Protein AF-A0A9D6QSE5-F1 (afdb_monomer)

Structure (mmCIF, N/CA/C/O backbone):
data_AF-A0A9D6QSE5-F1
#
_entry.id   AF-A0A9D6QSE5-F1
#
loop_
_atom_site.group_PDB
_atom_site.id
_atom_site.type_symbol
_atom_site.label_atom_id
_atom_site.label_alt_id
_atom_site.label_comp_id
_atom_site.label_asym_id
_atom_site.label_entity_id
_atom_site.label_seq_id
_atom_site.pdbx_PDB_ins_code
_atom_site.Cartn_x
_atom_site.Cartn_y
_atom_site.Cartn_z
_atom_site.occupancy
_atom_site.B_iso_or_equiv
_atom_site.auth_seq_id
_atom_site.auth_comp_id
_atom_site.auth_asym_id
_atom_site.auth_atom_id
_atom_site.pdbx_PDB_model_num
ATOM 1 N N . MET A 1 1 ? 68.202 -92.227 -19.653 1.00 37.41 1 MET A N 1
ATOM 2 C CA . MET A 1 1 ? 68.644 -92.563 -18.282 1.00 37.41 1 MET A CA 1
ATOM 3 C C . MET A 1 1 ? 68.899 -91.267 -17.537 1.00 37.41 1 MET A C 1
ATOM 5 O O . MET A 1 1 ? 69.539 -90.414 -18.120 1.00 37.41 1 MET A O 1
ATOM 9 N N . HIS A 1 2 ? 68.390 -91.171 -16.303 1.00 33.78 2 HIS A N 1
ATOM 10 C CA . HIS A 1 2 ? 68.788 -90.248 -15.226 1.00 33.78 2 HIS A CA 1
ATOM 11 C C . HIS A 1 2 ? 68.811 -88.731 -15.536 1.00 33.78 2 HIS A C 1
ATOM 13 O O . HIS A 1 2 ? 69.567 -88.253 -16.360 1.00 33.78 2 HIS A O 1
ATOM 19 N N . SER A 1 3 ? 67.918 -87.932 -14.950 1.00 40.12 3 SER A N 1
ATOM 20 C CA . SER A 1 3 ? 67.921 -87.493 -13.540 1.00 40.12 3 SER A CA 1
ATOM 21 C C . SER A 1 3 ? 68.593 -86.127 -13.391 1.00 40.12 3 SER A C 1
ATOM 23 O O . SER A 1 3 ? 69.787 -85.991 -13.620 1.00 40.12 3 SER A O 1
ATOM 25 N N . GLN A 1 4 ? 67.806 -85.128 -12.999 1.00 45.97 4 GLN A N 1
ATOM 26 C CA . GLN A 1 4 ? 67.933 -84.394 -11.733 1.00 45.97 4 GLN A CA 1
ATOM 27 C C . GLN A 1 4 ? 67.338 -82.994 -11.902 1.00 45.97 4 GLN A C 1
ATOM 29 O O . GLN A 1 4 ? 67.779 -82.178 -12.708 1.00 45.97 4 GLN A O 1
ATOM 34 N N . LYS A 1 5 ? 66.334 -82.717 -11.070 1.00 48.84 5 LYS A N 1
ATOM 35 C CA . LYS A 1 5 ? 65.956 -81.361 -10.683 1.00 48.84 5 LYS A CA 1
ATOM 36 C C . LYS A 1 5 ? 67.114 -80.762 -9.891 1.00 48.84 5 LYS A C 1
ATOM 38 O O . LYS A 1 5 ? 67.525 -81.377 -8.914 1.00 48.84 5 LYS A O 1
ATOM 43 N N . THR A 1 6 ? 67.470 -79.510 -10.146 1.00 43.84 6 THR A N 1
ATOM 44 C CA . THR A 1 6 ? 68.004 -78.653 -9.082 1.00 43.84 6 THR A CA 1
ATOM 45 C C . THR A 1 6 ? 67.404 -77.258 -9.150 1.00 43.84 6 THR A C 1
ATOM 47 O O . THR A 1 6 ? 67.609 -76.449 -10.045 1.00 43.84 6 THR A O 1
ATOM 50 N N . LYS A 1 7 ? 66.583 -77.055 -8.129 1.00 50.62 7 LYS A N 1
ATOM 51 C CA . LYS A 1 7 ? 65.964 -75.843 -7.629 1.00 50.62 7 LYS A CA 1
ATOM 52 C C . LYS A 1 7 ? 67.064 -74.858 -7.221 1.00 50.62 7 LYS A C 1
ATOM 54 O O . LYS A 1 7 ? 67.872 -75.204 -6.366 1.00 50.62 7 LYS A O 1
ATOM 59 N N . VAL A 1 8 ? 67.039 -73.631 -7.731 1.00 41.84 8 VAL A N 1
ATOM 60 C CA . VAL A 1 8 ? 67.700 -72.505 -7.061 1.00 41.84 8 VAL A CA 1
ATOM 61 C C . VAL A 1 8 ? 66.704 -71.362 -6.972 1.00 41.84 8 VAL A C 1
ATOM 63 O O . VAL A 1 8 ? 66.325 -70.732 -7.953 1.00 41.84 8 VAL A O 1
ATOM 66 N N . VAL A 1 9 ? 66.223 -71.177 -5.748 1.00 50.78 9 VAL A N 1
ATOM 67 C CA . VAL A 1 9 ? 65.484 -70.007 -5.292 1.00 50.78 9 VAL A CA 1
ATOM 68 C C . VAL A 1 9 ? 66.455 -68.832 -5.312 1.00 50.78 9 VAL A C 1
ATOM 70 O O . VAL A 1 9 ? 67.496 -68.906 -4.665 1.00 50.78 9 VAL A O 1
ATOM 73 N N . PHE A 1 10 ? 66.105 -67.745 -5.998 1.00 43.34 10 PHE A N 1
ATOM 74 C CA . PHE A 1 10 ? 66.737 -66.455 -5.750 1.00 43.34 10 PHE A CA 1
ATOM 75 C C . PHE A 1 10 ? 65.692 -65.359 -5.586 1.00 43.34 10 PHE A C 1
ATOM 77 O O . PHE A 1 10 ? 64.654 -65.329 -6.246 1.00 43.34 10 PHE A O 1
ATOM 84 N N . SER A 1 11 ? 65.968 -64.538 -4.583 1.00 43.81 11 SER A N 1
ATOM 85 C CA . SER A 1 11 ? 65.055 -63.632 -3.913 1.00 43.81 11 SER A CA 1
ATOM 86 C C . SER A 1 11 ? 64.857 -62.324 -4.677 1.00 43.81 11 SER A C 1
ATOM 88 O O . SER A 1 11 ? 65.624 -61.950 -5.558 1.00 43.81 11 SER A O 1
ATOM 90 N N . ARG A 1 12 ? 63.791 -61.639 -4.272 1.00 53.28 12 ARG A N 1
ATOM 91 C CA . ARG A 1 12 ? 63.262 -60.361 -4.749 1.00 53.28 12 ARG A CA 1
ATOM 92 C C . ARG A 1 12 ? 64.331 -59.301 -5.040 1.00 53.28 12 ARG A C 1
ATOM 94 O O . ARG A 1 12 ? 65.138 -59.021 -4.165 1.00 53.28 12 ARG A O 1
ATOM 101 N N . HIS A 1 13 ? 64.157 -58.547 -6.130 1.00 38.62 13 HIS A N 1
ATOM 102 C CA . HIS A 1 13 ? 64.067 -57.083 -6.047 1.00 38.62 13 HIS A CA 1
ATOM 103 C C . HIS A 1 13 ? 63.668 -56.397 -7.367 1.00 38.62 13 HIS A C 1
ATOM 105 O O . HIS A 1 13 ? 64.200 -56.701 -8.421 1.00 38.62 13 HIS A O 1
ATOM 111 N N . LYS A 1 14 ? 62.783 -55.401 -7.204 1.00 41.28 14 LYS A N 1
ATOM 112 C CA . LYS A 1 14 ? 62.676 -54.110 -7.915 1.00 41.28 14 LYS A CA 1
ATOM 113 C C . LYS A 1 14 ? 62.441 -54.115 -9.437 1.00 41.28 14 LYS A C 1
ATOM 115 O O . LYS A 1 14 ? 63.345 -54.302 -10.233 1.00 41.28 14 LYS A O 1
ATOM 120 N N . VAL A 1 15 ? 61.179 -53.803 -9.759 1.00 54.44 15 VAL A N 1
ATOM 121 C CA . VAL A 1 15 ? 60.666 -52.811 -10.731 1.00 54.44 15 VAL A CA 1
ATOM 122 C C . VAL A 1 15 ? 61.708 -52.223 -11.689 1.00 54.44 15 VAL A C 1
ATOM 124 O O . VAL A 1 15 ? 62.684 -51.662 -11.212 1.00 54.44 15 VAL A O 1
ATOM 127 N N . PHE A 1 16 ? 61.449 -52.267 -13.001 1.00 41.19 16 PHE A N 1
ATOM 128 C CA . PHE A 1 16 ? 61.287 -51.110 -13.907 1.00 41.19 16 PHE A CA 1
ATOM 129 C C . PHE A 1 16 ? 61.056 -51.592 -15.362 1.00 41.19 16 PHE A C 1
ATOM 131 O O . PHE A 1 16 ? 61.218 -52.780 -15.622 1.00 41.19 16 PHE A O 1
ATOM 138 N N . PRO A 1 17 ? 60.505 -50.721 -16.233 1.00 51.91 17 PRO A N 1
ATOM 139 C CA . PRO A 1 17 ? 59.424 -51.012 -17.178 1.00 51.91 17 PRO A CA 1
ATOM 140 C C . PRO A 1 17 ? 59.974 -51.450 -18.549 1.00 51.91 17 PRO A C 1
ATOM 142 O O . PRO A 1 17 ? 60.901 -52.233 -18.591 1.00 51.91 17 PRO A O 1
ATOM 145 N N . PHE A 1 18 ? 59.422 -50.949 -19.656 1.00 39.16 18 PHE A N 1
ATOM 146 C CA . PHE A 1 18 ? 59.801 -51.213 -21.056 1.00 39.16 18 PHE A CA 1
ATOM 147 C C . PHE A 1 18 ? 59.047 -52.382 -21.715 1.00 39.16 18 PHE A C 1
ATOM 149 O O . PHE A 1 18 ? 59.461 -53.534 -21.724 1.00 39.16 18 PHE A O 1
ATOM 156 N N . VAL A 1 19 ? 57.881 -52.022 -22.267 1.00 44.81 19 VAL A N 1
ATOM 157 C CA . VAL A 1 19 ? 57.444 -52.321 -23.644 1.00 44.81 19 VAL A CA 1
ATOM 158 C C . VAL A 1 19 ? 58.203 -53.473 -24.322 1.00 44.81 19 VAL A C 1
ATOM 160 O O . VAL A 1 19 ? 59.333 -53.300 -24.769 1.00 44.81 19 VAL A O 1
ATOM 163 N N . CYS A 1 20 ? 57.545 -54.622 -24.483 1.00 45.50 20 CYS A N 1
ATOM 164 C CA . CYS A 1 20 ? 57.998 -55.660 -25.404 1.00 45.50 20 CYS A CA 1
ATOM 165 C C . CYS A 1 20 ? 57.383 -55.401 -26.788 1.00 45.50 20 CYS A C 1
ATOM 167 O O . CYS A 1 20 ? 56.170 -55.495 -26.978 1.00 45.50 20 CYS A O 1
ATOM 169 N N . LEU A 1 21 ? 58.238 -55.032 -27.738 1.00 52.22 21 LEU A N 1
ATOM 170 C CA . LEU A 1 21 ? 57.932 -54.812 -29.146 1.00 52.22 21 LEU A CA 1
ATOM 171 C C . LEU A 1 21 ? 58.262 -56.101 -29.920 1.00 52.22 21 LEU A C 1
ATOM 173 O O . LEU A 1 21 ? 59.390 -56.233 -30.375 1.00 52.22 21 LEU A O 1
ATOM 177 N N . SER A 1 22 ? 57.330 -57.066 -29.995 1.00 48.91 22 SER A N 1
ATOM 178 C CA . SER A 1 22 ? 57.224 -58.122 -31.036 1.00 48.91 22 SER A CA 1
ATOM 179 C C . SER A 1 22 ? 56.272 -59.254 -30.579 1.00 48.91 22 SER A C 1
ATOM 181 O O . SER A 1 22 ? 56.725 -60.199 -29.950 1.00 48.91 22 SER A O 1
ATOM 183 N N . LEU A 1 23 ? 54.965 -59.091 -30.863 1.00 46.72 23 LEU A N 1
ATOM 184 C CA . LEU A 1 23 ? 53.847 -60.054 -31.101 1.00 46.72 23 LEU A CA 1
ATOM 185 C C . LEU A 1 23 ? 53.999 -61.566 -30.729 1.00 46.72 23 LEU A C 1
ATOM 187 O O . LEU A 1 23 ? 55.089 -62.109 -30.868 1.00 46.72 23 LEU A O 1
ATOM 191 N N . PRO A 1 24 ? 52.913 -62.366 -30.538 1.00 47.72 24 PRO A N 1
ATOM 192 C CA . PRO A 1 24 ? 51.505 -62.072 -30.214 1.00 47.72 24 PRO A CA 1
ATOM 193 C C . PRO A 1 24 ? 50.828 -63.189 -29.356 1.00 47.72 24 PRO A C 1
ATOM 195 O O . PRO A 1 24 ? 50.333 -64.149 -29.926 1.00 47.72 24 PRO A O 1
ATOM 198 N N . PHE A 1 25 ? 50.701 -63.092 -28.024 1.00 47.06 25 PHE A N 1
ATOM 199 C CA . PHE A 1 25 ? 49.734 -63.932 -27.280 1.00 47.06 25 PHE A CA 1
ATOM 200 C C . PHE A 1 25 ? 49.148 -63.181 -26.076 1.00 47.06 25 PHE A C 1
ATOM 202 O O . PHE A 1 25 ? 49.853 -62.546 -25.299 1.00 47.06 25 PHE A O 1
ATOM 209 N N . VAL A 1 26 ? 47.823 -63.244 -25.988 1.00 49.31 26 VAL A N 1
ATOM 210 C CA . VAL A 1 26 ? 46.905 -62.692 -24.984 1.00 49.31 26 VAL A CA 1
ATOM 211 C C . VAL A 1 26 ? 47.458 -62.739 -23.547 1.00 49.31 26 VAL A C 1
ATOM 213 O O . VAL A 1 26 ? 47.800 -63.807 -23.048 1.00 49.31 26 VAL A O 1
ATOM 216 N N . CYS A 1 27 ? 47.456 -61.609 -22.827 1.00 50.84 27 CYS A N 1
ATOM 217 C CA . CYS A 1 27 ? 47.533 -61.636 -21.363 1.00 50.84 27 CYS A CA 1
ATOM 218 C C . CYS A 1 27 ? 46.213 -62.193 -20.812 1.00 50.84 27 CYS A C 1
ATOM 220 O O . CYS A 1 27 ? 45.153 -61.608 -21.031 1.00 50.84 27 CYS A O 1
ATOM 222 N N . GLN A 1 28 ? 46.270 -63.311 -20.088 1.00 57.94 28 GLN A N 1
ATOM 223 C CA . GLN A 1 28 ? 45.104 -63.941 -19.473 1.00 57.94 28 GLN A CA 1
ATOM 224 C C . GLN A 1 28 ? 44.476 -63.006 -18.427 1.00 57.94 28 GLN A C 1
ATOM 226 O O . GLN A 1 28 ? 45.038 -62.787 -17.352 1.00 57.94 28 GLN A O 1
ATOM 231 N N . SER A 1 29 ? 43.300 -62.448 -18.723 1.00 53.75 29 SER A N 1
ATOM 232 C CA . SER A 1 29 ? 42.489 -61.762 -17.720 1.00 53.75 29 SER A CA 1
ATOM 233 C C . SER A 1 29 ? 42.015 -62.801 -16.706 1.00 53.75 29 SER A C 1
ATOM 235 O O . SER A 1 29 ? 41.186 -63.644 -17.037 1.00 53.75 29 SER A O 1
ATOM 237 N N . ASN A 1 30 ? 42.534 -62.769 -15.481 1.00 62.91 30 ASN A N 1
ATOM 238 C CA . ASN A 1 30 ? 41.955 -63.530 -14.380 1.00 62.91 30 ASN A CA 1
ATOM 239 C C . ASN A 1 30 ? 40.805 -62.694 -13.791 1.00 62.91 30 ASN A C 1
ATOM 241 O O . ASN A 1 30 ? 41.094 -61.714 -13.094 1.00 62.91 30 ASN A O 1
ATOM 245 N N . PRO A 1 31 ? 39.521 -62.995 -14.070 1.00 56.53 31 PRO A N 1
ATOM 246 C CA . PRO A 1 31 ? 38.431 -62.244 -13.471 1.00 56.53 31 PRO A CA 1
ATOM 247 C C . PRO A 1 31 ? 38.438 -62.519 -11.969 1.00 56.53 31 PRO A C 1
ATOM 249 O O . PRO A 1 31 ? 38.234 -63.642 -11.507 1.00 56.53 31 PRO A O 1
ATOM 252 N N . ARG A 1 32 ? 38.724 -61.479 -11.185 1.00 59.06 32 ARG A N 1
ATOM 253 C CA . ARG A 1 32 ? 38.664 -61.547 -9.730 1.00 59.06 32 ARG A CA 1
ATOM 254 C C . ARG A 1 32 ? 37.182 -61.591 -9.346 1.00 59.06 32 ARG A C 1
ATOM 256 O O . ARG A 1 32 ? 36.550 -60.552 -9.196 1.00 59.06 32 ARG A O 1
ATOM 263 N N . ASN A 1 33 ? 36.631 -62.800 -9.245 1.00 57.44 33 ASN A N 1
ATOM 264 C CA . ASN A 1 33 ? 35.245 -63.043 -8.857 1.00 57.44 33 ASN A CA 1
ATOM 265 C C . ASN A 1 33 ? 35.092 -62.778 -7.349 1.00 57.44 33 ASN A C 1
ATOM 267 O O . ASN A 1 33 ? 35.106 -63.695 -6.531 1.00 57.44 33 ASN A O 1
ATOM 271 N N . VAL A 1 34 ? 35.043 -61.500 -6.972 1.00 65.44 34 VAL A N 1
ATOM 272 C CA . VAL A 1 34 ? 34.638 -61.086 -5.628 1.00 65.44 34 VAL A CA 1
ATOM 273 C C . VAL A 1 34 ? 33.110 -61.008 -5.620 1.00 65.44 34 VAL A C 1
ATOM 275 O O . VAL A 1 34 ? 32.546 -60.220 -6.380 1.00 65.44 34 VAL A O 1
ATOM 278 N N . PRO A 1 35 ? 32.408 -61.840 -4.832 1.00 59.03 35 PRO A N 1
ATOM 279 C CA . PRO A 1 35 ? 30.955 -61.781 -4.780 1.00 59.03 35 PRO A CA 1
ATOM 280 C C . PRO A 1 35 ? 30.530 -60.412 -4.241 1.00 59.03 35 PRO A C 1
ATOM 282 O O . PRO A 1 35 ? 31.041 -59.945 -3.223 1.00 59.03 35 PRO A O 1
ATOM 285 N N . LEU A 1 36 ? 29.580 -59.769 -4.922 1.00 58.72 36 LEU A N 1
ATOM 286 C CA . LEU A 1 36 ? 29.088 -58.416 -4.620 1.00 58.72 36 LEU A CA 1
ATOM 287 C C . LEU A 1 36 ? 28.345 -58.296 -3.273 1.00 58.72 36 LEU A C 1
ATOM 289 O O . LEU A 1 36 ? 27.837 -57.230 -2.941 1.00 58.72 36 LEU A O 1
ATOM 293 N N . VAL A 1 37 ? 28.270 -59.369 -2.482 1.00 62.53 37 VAL A N 1
ATOM 294 C CA . VAL A 1 37 ? 27.518 -59.436 -1.225 1.00 62.53 37 VAL A CA 1
ATOM 295 C C . VAL A 1 37 ? 28.377 -60.114 -0.161 1.00 62.53 37 VAL A C 1
ATOM 297 O O . VAL A 1 37 ? 28.296 -61.317 0.039 1.00 62.53 37 VAL A O 1
ATOM 300 N N . SER A 1 38 ? 29.234 -59.344 0.512 1.00 60.00 38 SER A N 1
ATOM 301 C CA . SER A 1 38 ? 29.686 -59.645 1.881 1.00 60.00 38 SER A CA 1
ATOM 302 C C . SER A 1 38 ? 30.494 -58.481 2.461 1.00 60.00 38 SER A C 1
ATOM 304 O O . SER A 1 38 ? 31.719 -58.523 2.600 1.00 60.00 38 SER A O 1
ATOM 306 N N . SER A 1 39 ? 29.791 -57.416 2.832 1.00 60.12 39 SER A N 1
ATOM 307 C CA . SER A 1 39 ? 30.220 -56.546 3.928 1.00 60.12 39 SER A CA 1
ATOM 308 C C . SER A 1 39 ? 29.036 -55.696 4.367 1.00 60.12 39 SER A C 1
ATOM 310 O O . SER A 1 39 ? 28.846 -54.584 3.878 1.00 60.12 39 SER A O 1
ATOM 312 N N . ASN A 1 40 ? 28.237 -56.237 5.288 1.00 59.38 40 ASN A N 1
ATOM 313 C CA . ASN A 1 40 ? 27.230 -55.484 6.030 1.00 59.38 40 ASN A CA 1
ATOM 314 C C . ASN A 1 40 ? 27.942 -54.604 7.071 1.00 59.38 40 ASN A C 1
ATOM 316 O O . ASN A 1 40 ? 27.952 -54.904 8.263 1.00 59.38 40 ASN A O 1
ATOM 320 N N . LYS A 1 41 ? 28.646 -53.572 6.597 1.00 63.69 41 LYS A N 1
ATOM 321 C CA . LYS A 1 41 ? 29.225 -52.544 7.465 1.00 63.69 41 LYS A CA 1
ATOM 322 C C . LYS A 1 41 ? 28.095 -51.550 7.752 1.00 63.69 41 LYS A C 1
ATOM 324 O O . LYS A 1 41 ? 27.578 -50.997 6.780 1.00 63.69 41 LYS A O 1
ATOM 329 N N . PRO A 1 42 ? 27.685 -51.309 9.010 1.00 60.88 42 PRO A N 1
ATOM 330 C CA . PRO A 1 42 ? 26.744 -50.231 9.287 1.00 60.88 42 PRO A CA 1
ATOM 331 C C . PRO A 1 42 ? 27.357 -48.908 8.809 1.00 60.88 42 PRO A C 1
ATOM 333 O O . PRO A 1 42 ? 28.522 -48.617 9.086 1.00 60.88 42 PRO A O 1
ATOM 336 N N . PHE A 1 43 ? 26.586 -48.131 8.048 1.00 59.91 43 PHE A N 1
ATOM 337 C CA . PHE A 1 43 ? 26.995 -46.863 7.435 1.00 59.91 43 PHE A CA 1
ATOM 338 C C . PHE A 1 43 ? 27.113 -45.723 8.462 1.00 59.91 43 PHE A C 1
ATOM 340 O O . PHE A 1 43 ? 26.492 -44.678 8.297 1.00 59.91 43 PHE A O 1
ATOM 347 N N . VAL A 1 44 ? 27.890 -45.901 9.533 1.00 61.75 44 VAL A N 1
ATOM 348 C CA . VAL A 1 44 ? 28.172 -44.819 10.489 1.00 61.75 44 VAL A CA 1
ATOM 349 C C . VAL A 1 44 ? 29.683 -44.689 10.672 1.00 61.75 44 VAL A C 1
ATOM 351 O O . VAL A 1 44 ? 30.280 -45.236 11.595 1.00 61.75 44 VAL A O 1
ATOM 354 N N . GLY A 1 45 ? 30.313 -43.993 9.722 1.00 60.19 45 GLY A N 1
ATOM 355 C CA . GLY A 1 45 ? 31.648 -43.413 9.883 1.00 60.19 45 GLY A CA 1
ATOM 356 C C . GLY A 1 45 ? 31.514 -42.011 10.478 1.00 60.19 45 GLY A C 1
ATOM 357 O O . GLY A 1 45 ? 30.561 -41.306 10.162 1.00 60.19 45 GLY A O 1
ATOM 358 N N . SER A 1 46 ? 32.435 -41.601 11.349 1.00 63.75 46 SER A N 1
ATOM 359 C CA . SER A 1 46 ? 32.218 -40.510 12.312 1.00 63.75 46 SER A CA 1
ATOM 360 C C . SER A 1 46 ? 32.075 -39.077 11.759 1.00 63.75 46 SER A C 1
ATOM 362 O O . SER A 1 46 ? 32.070 -38.159 12.568 1.00 63.75 46 SER A O 1
ATOM 364 N N . TRP A 1 47 ? 31.977 -38.840 10.440 1.00 65.12 47 TRP A N 1
ATOM 365 C CA . TRP A 1 47 ? 31.924 -37.483 9.851 1.00 65.12 47 TRP A CA 1
ATOM 366 C C . TRP A 1 47 ? 31.123 -37.419 8.524 1.00 65.12 47 TRP A C 1
ATOM 368 O O . TRP A 1 47 ? 31.631 -36.924 7.519 1.00 65.12 47 TRP A O 1
ATOM 378 N N . GLY A 1 48 ? 29.884 -37.928 8.468 1.00 71.69 48 GLY A N 1
ATOM 379 C CA . GLY A 1 48 ? 29.030 -37.776 7.275 1.00 71.69 48 GLY A CA 1
ATOM 380 C C . GLY A 1 48 ? 27.528 -37.953 7.533 1.00 71.69 48 GLY A C 1
ATOM 381 O O . GLY A 1 48 ? 27.142 -38.787 8.345 1.00 71.69 48 GLY A O 1
ATOM 382 N N . PHE A 1 49 ? 26.695 -37.174 6.828 1.00 74.19 49 PHE A N 1
ATOM 383 C CA . PHE A 1 49 ? 25.227 -37.237 6.896 1.00 74.19 49 PHE A CA 1
ATOM 384 C C . PHE A 1 49 ? 24.687 -38.484 6.183 1.00 74.19 49 PHE A C 1
ATOM 386 O O . PHE A 1 49 ? 25.117 -38.816 5.074 1.00 74.19 49 PHE A O 1
ATOM 393 N N . THR A 1 50 ? 23.720 -39.167 6.796 1.00 85.38 50 THR A N 1
ATOM 394 C CA . THR A 1 50 ? 23.058 -40.328 6.174 1.00 85.38 50 THR A CA 1
ATOM 395 C C . THR A 1 50 ? 21.991 -39.885 5.161 1.00 85.38 50 THR A C 1
ATOM 397 O O . THR A 1 50 ? 21.420 -38.801 5.271 1.00 85.38 50 THR A O 1
ATOM 400 N N . LEU A 1 51 ? 21.666 -40.730 4.171 1.00 87.50 51 LEU A N 1
ATOM 401 C CA . LEU A 1 51 ? 20.622 -40.415 3.178 1.00 87.50 51 LEU A CA 1
ATOM 402 C C . LEU A 1 51 ? 19.254 -40.186 3.848 1.00 87.50 51 LEU A C 1
ATOM 404 O O . LEU A 1 51 ? 18.513 -39.288 3.458 1.00 87.50 51 LEU A O 1
ATOM 408 N N . ILE A 1 52 ? 18.947 -40.949 4.901 1.00 88.94 52 ILE A N 1
ATOM 409 C CA . ILE A 1 52 ? 17.711 -40.785 5.676 1.00 88.94 52 ILE A CA 1
ATOM 410 C C . ILE A 1 52 ? 17.669 -39.446 6.425 1.00 88.94 52 ILE A C 1
ATOM 412 O O . ILE A 1 52 ? 16.633 -38.788 6.452 1.00 88.94 52 ILE A O 1
ATOM 416 N N . GLU A 1 53 ? 18.794 -39.001 6.975 1.00 89.81 53 GLU A N 1
ATOM 417 C CA . GLU A 1 53 ? 18.905 -37.712 7.660 1.00 89.81 53 GLU A CA 1
ATOM 418 C C . GLU A 1 53 ? 18.725 -36.540 6.691 1.00 89.81 53 GLU A C 1
ATOM 420 O O . GLU A 1 53 ? 18.018 -35.576 6.993 1.00 89.81 53 GLU A O 1
ATOM 425 N N . MET A 1 54 ? 19.264 -36.658 5.476 1.00 90.44 54 MET A N 1
ATOM 426 C CA . MET A 1 54 ? 19.030 -35.669 4.425 1.00 90.44 54 MET A CA 1
ATOM 427 C C . MET A 1 54 ? 17.543 -35.605 4.035 1.00 90.44 54 MET A C 1
ATOM 429 O O . MET A 1 54 ? 16.987 -34.514 3.966 1.00 90.44 54 MET A O 1
ATOM 433 N N . ILE A 1 55 ? 16.852 -36.743 3.899 1.00 95.06 55 ILE A N 1
ATOM 434 C CA . ILE A 1 55 ? 15.403 -36.754 3.621 1.00 95.06 55 ILE A CA 1
ATOM 435 C C . ILE A 1 55 ? 14.609 -36.095 4.758 1.00 95.06 55 ILE A C 1
ATOM 437 O O . ILE A 1 55 ? 13.730 -35.269 4.504 1.00 95.06 55 ILE A O 1
ATOM 441 N N . ILE A 1 56 ? 14.914 -36.417 6.015 1.00 94.19 56 ILE A N 1
ATOM 442 C CA . ILE A 1 56 ? 14.194 -35.850 7.163 1.00 94.19 56 ILE A CA 1
ATOM 443 C C . ILE A 1 56 ? 14.426 -34.333 7.251 1.00 94.19 56 ILE A C 1
ATOM 445 O O . ILE A 1 56 ? 13.471 -33.576 7.432 1.00 94.19 56 ILE A O 1
ATOM 449 N N . THR A 1 57 ? 15.663 -33.868 7.057 1.00 95.56 57 THR A N 1
ATOM 450 C CA . THR A 1 57 ? 16.002 -32.434 7.119 1.00 95.56 57 THR A CA 1
ATOM 451 C C . THR A 1 57 ? 15.305 -31.619 6.028 1.00 95.56 57 THR A C 1
ATOM 453 O O . THR A 1 57 ? 14.702 -30.593 6.350 1.00 95.56 57 THR A O 1
ATOM 456 N N . ILE A 1 58 ? 15.291 -32.078 4.767 1.00 94.69 58 ILE A N 1
ATOM 457 C CA . ILE A 1 58 ? 14.569 -31.374 3.690 1.00 94.69 58 ILE A CA 1
ATOM 458 C C . ILE A 1 58 ? 13.052 -31.402 3.903 1.00 94.69 58 ILE A C 1
ATOM 460 O O . ILE A 1 58 ? 12.370 -30.439 3.554 1.00 94.69 58 ILE A O 1
ATOM 464 N N . THR A 1 59 ? 12.524 -32.464 4.522 1.00 97.31 59 THR A N 1
ATOM 465 C CA . THR A 1 59 ? 11.093 -32.575 4.838 1.00 97.31 59 THR A CA 1
ATOM 466 C C . THR A 1 59 ? 10.693 -31.526 5.873 1.00 97.31 59 THR A C 1
ATOM 468 O O . THR A 1 59 ? 9.741 -30.776 5.660 1.00 97.31 59 THR A O 1
ATOM 471 N N . ILE A 1 60 ? 11.454 -31.408 6.965 1.00 96.81 60 ILE A N 1
ATOM 472 C CA . ILE A 1 60 ? 11.196 -30.408 8.011 1.00 96.81 60 ILE A CA 1
ATOM 473 C C . ILE A 1 60 ? 11.397 -28.989 7.461 1.00 96.81 60 ILE A C 1
ATOM 475 O O . ILE A 1 60 ? 10.558 -28.119 7.695 1.00 96.81 60 ILE A O 1
ATOM 479 N N . ALA A 1 61 ? 12.455 -28.755 6.679 1.00 96.25 61 ALA A N 1
ATOM 480 C CA . ALA A 1 61 ? 12.696 -27.462 6.043 1.00 96.25 61 ALA A CA 1
ATOM 481 C C . ALA A 1 61 ? 11.545 -27.054 5.105 1.00 96.25 61 ALA A C 1
ATOM 483 O O . ALA A 1 61 ? 11.105 -25.905 5.146 1.00 96.25 61 ALA A O 1
ATOM 484 N N . GLY A 1 62 ? 11.008 -27.992 4.317 1.00 96.38 62 GLY A N 1
ATOM 485 C CA . GLY A 1 62 ? 9.861 -27.752 3.439 1.00 96.38 62 GLY A CA 1
ATOM 486 C C . GLY A 1 62 ? 8.590 -27.371 4.203 1.00 96.38 62 GLY A C 1
ATOM 487 O O . GLY A 1 62 ? 7.917 -26.411 3.828 1.00 96.38 62 GLY A O 1
ATOM 488 N N . ILE A 1 63 ? 8.296 -28.057 5.314 1.00 96.38 63 ILE A N 1
ATOM 489 C CA . ILE A 1 63 ? 7.151 -27.729 6.182 1.00 96.38 63 ILE A CA 1
ATOM 490 C C . ILE A 1 63 ? 7.299 -26.315 6.760 1.00 96.38 63 ILE A C 1
ATOM 492 O O . ILE A 1 63 ? 6.353 -25.525 6.728 1.00 96.38 63 ILE A O 1
ATOM 496 N N . LEU A 1 64 ? 8.493 -25.967 7.248 1.00 96.00 64 LEU A N 1
ATOM 497 C CA . LEU A 1 64 ? 8.761 -24.63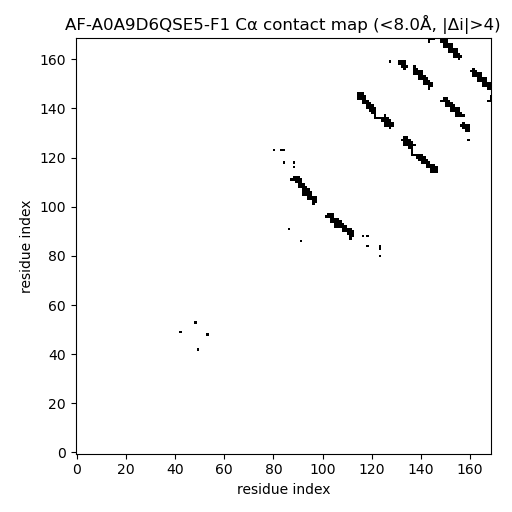9 7.802 1.00 96.00 64 LEU A CA 1
ATOM 498 C C . LEU A 1 64 ? 8.635 -23.540 6.741 1.00 96.00 64 LEU A C 1
ATOM 500 O O . LEU A 1 64 ? 8.018 -22.510 7.010 1.00 96.00 64 LEU A O 1
ATOM 504 N N . MET A 1 65 ? 9.152 -23.757 5.527 1.00 94.44 65 MET A N 1
ATOM 505 C CA . MET A 1 65 ? 9.005 -22.802 4.422 1.00 94.44 65 MET A CA 1
ATOM 506 C C . MET A 1 65 ? 7.543 -22.618 4.008 1.00 94.44 65 MET A C 1
ATOM 508 O O . MET A 1 65 ? 7.131 -21.486 3.754 1.00 94.44 65 MET A O 1
ATOM 512 N N . ALA A 1 66 ? 6.749 -23.694 3.987 1.00 94.25 66 ALA A N 1
ATOM 513 C CA . ALA A 1 66 ? 5.334 -23.629 3.626 1.00 94.25 66 ALA A CA 1
ATOM 514 C C . ALA A 1 66 ? 4.527 -22.722 4.572 1.00 94.25 66 ALA A C 1
ATOM 516 O O . ALA A 1 66 ? 3.627 -22.014 4.123 1.00 94.25 66 ALA A O 1
ATOM 517 N N . VAL A 1 67 ? 4.874 -22.693 5.862 1.00 93.62 67 VAL A N 1
ATOM 518 C CA . VAL A 1 67 ? 4.237 -21.798 6.843 1.00 93.62 67 VAL A CA 1
ATOM 519 C C . VAL A 1 67 ? 4.893 -20.413 6.855 1.00 93.62 67 VAL A C 1
ATOM 521 O O . VAL A 1 67 ? 4.203 -19.404 6.982 1.00 93.62 67 VAL A O 1
ATOM 524 N N . ALA A 1 68 ? 6.215 -20.319 6.706 1.00 92.50 68 ALA A N 1
ATOM 525 C CA . ALA A 1 68 ? 6.937 -19.050 6.804 1.00 92.50 68 ALA A CA 1
ATOM 526 C C . ALA A 1 68 ? 6.721 -18.128 5.587 1.00 92.50 68 ALA A C 1
ATOM 528 O O . ALA A 1 68 ? 6.524 -16.924 5.760 1.00 92.50 68 ALA A O 1
ATOM 529 N N . ALA A 1 69 ? 6.720 -18.675 4.367 1.00 91.62 69 ALA A N 1
ATOM 530 C CA . ALA A 1 69 ? 6.622 -17.900 3.129 1.00 91.62 69 ALA A CA 1
ATOM 531 C C . ALA A 1 69 ? 5.369 -16.998 3.035 1.00 91.62 69 ALA A C 1
ATOM 533 O O . ALA A 1 69 ? 5.540 -15.799 2.803 1.0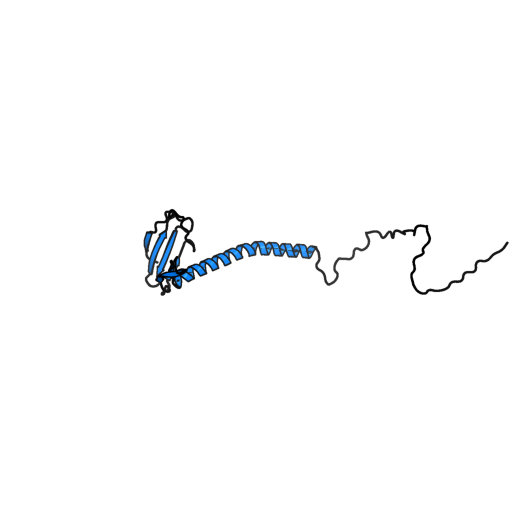0 91.62 69 ALA A O 1
ATOM 534 N N . PRO A 1 70 ? 4.126 -17.483 3.257 1.00 87.69 70 PRO A N 1
ATOM 535 C CA . PRO A 1 70 ? 2.937 -16.627 3.175 1.00 87.69 70 PRO A CA 1
ATOM 536 C C . PRO A 1 70 ? 2.953 -15.479 4.196 1.00 87.69 70 PRO A C 1
ATOM 538 O O . PRO A 1 70 ? 2.555 -14.359 3.875 1.00 87.69 70 PRO A O 1
ATOM 541 N N . ASN A 1 71 ? 3.472 -15.728 5.401 1.00 88.81 71 ASN A N 1
ATOM 542 C CA . ASN A 1 71 ? 3.524 -14.742 6.483 1.00 88.81 71 ASN A CA 1
ATOM 543 C C . ASN A 1 71 ? 4.542 -13.618 6.224 1.00 88.81 71 ASN A C 1
ATOM 545 O O . ASN A 1 71 ? 4.354 -12.482 6.662 1.00 88.81 71 ASN A O 1
ATOM 549 N N . MET A 1 72 ? 5.605 -13.895 5.466 1.00 88.44 72 MET A N 1
ATOM 550 C CA . MET A 1 72 ? 6.560 -12.862 5.063 1.00 88.44 72 MET A CA 1
ATOM 551 C C . MET A 1 72 ? 5.947 -11.894 4.038 1.00 88.44 72 MET A C 1
ATOM 553 O O . MET A 1 72 ? 6.181 -10.686 4.118 1.00 88.44 72 MET A O 1
ATOM 557 N N . PHE A 1 73 ? 5.100 -12.382 3.122 1.00 86.25 73 PHE A N 1
ATOM 558 C CA . PHE A 1 73 ? 4.410 -11.522 2.154 1.00 86.25 73 PHE A CA 1
ATOM 559 C C . PHE A 1 73 ? 3.401 -10.576 2.821 1.00 86.25 73 PHE A C 1
ATOM 561 O O . PHE A 1 73 ? 3.327 -9.407 2.439 1.00 86.25 73 PHE A O 1
ATOM 568 N N . THR A 1 74 ? 2.667 -11.030 3.844 1.00 85.50 74 THR A N 1
ATOM 569 C CA . THR A 1 74 ? 1.708 -10.182 4.580 1.00 85.50 74 THR A CA 1
ATOM 570 C C . THR A 1 74 ? 2.408 -9.128 5.439 1.00 85.50 74 THR A C 1
ATOM 572 O O . THR A 1 74 ? 1.950 -7.983 5.499 1.00 85.50 74 THR A O 1
ATOM 575 N N . PHE A 1 75 ? 3.555 -9.461 6.036 1.00 88.75 75 PHE A N 1
ATOM 576 C CA . PHE A 1 75 ? 4.378 -8.504 6.776 1.00 88.75 75 PHE A CA 1
ATOM 577 C C . PHE A 1 75 ? 4.956 -7.418 5.860 1.00 88.75 75 PHE A C 1
ATOM 579 O O . PHE A 1 75 ? 4.825 -6.226 6.148 1.00 88.75 75 PHE A O 1
ATOM 586 N N . VAL A 1 76 ? 5.557 -7.795 4.727 1.00 89.81 76 VAL A N 1
ATOM 587 C CA . VAL A 1 76 ? 6.096 -6.821 3.762 1.00 89.81 76 VAL A CA 1
ATOM 588 C C . VAL A 1 76 ? 4.975 -5.954 3.183 1.00 89.81 76 VAL A C 1
ATOM 590 O O . VAL A 1 76 ? 5.141 -4.738 3.084 1.00 89.81 76 VAL A O 1
ATOM 593 N N . ALA A 1 77 ? 3.812 -6.533 2.864 1.00 86.31 77 ALA A N 1
ATOM 594 C CA . ALA A 1 77 ? 2.647 -5.769 2.418 1.00 86.31 77 ALA A CA 1
ATOM 595 C C . ALA A 1 77 ? 2.201 -4.741 3.472 1.00 86.31 77 ALA A C 1
ATOM 597 O O . ALA A 1 77 ? 2.038 -3.567 3.145 1.00 86.31 77 ALA A O 1
ATOM 598 N N . SER A 1 78 ? 2.092 -5.146 4.740 1.00 83.38 78 SER A N 1
ATOM 599 C CA . SER A 1 78 ? 1.694 -4.262 5.847 1.00 83.38 78 SER A CA 1
ATOM 600 C C . SER A 1 78 ? 2.681 -3.113 6.070 1.00 83.38 78 SER A C 1
ATOM 602 O O . SER A 1 78 ? 2.261 -1.972 6.242 1.00 83.38 78 SER A O 1
ATOM 604 N N . ASN A 1 79 ? 3.990 -3.370 5.984 1.00 85.12 79 ASN A N 1
ATOM 605 C CA . ASN A 1 79 ? 5.002 -2.313 6.096 1.00 85.12 79 ASN A CA 1
ATOM 606 C C . ASN A 1 79 ? 4.925 -1.304 4.943 1.00 85.12 79 ASN A C 1
ATOM 608 O O . ASN A 1 79 ? 5.056 -0.099 5.161 1.00 85.12 79 ASN A O 1
ATOM 612 N N . ARG A 1 80 ? 4.658 -1.770 3.715 1.00 82.94 80 ARG A N 1
ATOM 613 C CA . ARG A 1 80 ? 4.463 -0.879 2.558 1.00 82.94 80 ARG A CA 1
ATOM 614 C C . ARG A 1 80 ? 3.208 -0.019 2.707 1.00 82.94 80 ARG A C 1
ATOM 616 O O . ARG A 1 80 ? 3.215 1.127 2.266 1.00 82.94 80 ARG A O 1
ATOM 623 N N . LEU A 1 81 ? 2.146 -0.546 3.318 1.00 76.00 81 LEU A N 1
ATOM 624 C CA . LEU A 1 81 ? 0.935 0.217 3.637 1.00 76.00 81 LEU A CA 1
ATOM 625 C C . LEU A 1 81 ? 1.201 1.268 4.717 1.00 76.00 81 LEU A C 1
ATOM 627 O O . LEU A 1 81 ? 0.853 2.431 4.531 1.00 76.00 81 LEU A O 1
ATOM 631 N N . ALA A 1 82 ? 1.872 0.877 5.802 1.00 76.19 82 ALA A N 1
ATOM 632 C CA . ALA A 1 82 ? 2.215 1.778 6.896 1.00 76.19 82 ALA A CA 1
ATOM 633 C C . ALA A 1 82 ? 3.100 2.946 6.425 1.00 76.19 82 ALA A C 1
ATOM 635 O O . ALA A 1 82 ? 2.828 4.088 6.779 1.00 76.19 82 ALA A O 1
ATOM 636 N N . SER A 1 83 ? 4.101 2.689 5.573 1.00 77.75 83 SER A N 1
ATOM 637 C CA . SER A 1 83 ? 4.955 3.748 5.011 1.00 77.75 83 SER A CA 1
ATOM 638 C C . SER A 1 83 ? 4.162 4.764 4.183 1.00 77.75 83 SER A C 1
ATOM 640 O O . SER A 1 83 ? 4.310 5.960 4.395 1.00 77.75 83 SER A O 1
ATOM 642 N N . GLN A 1 84 ? 3.278 4.304 3.291 1.00 69.94 84 GLN A N 1
ATOM 643 C CA . GLN A 1 84 ? 2.483 5.195 2.431 1.00 69.94 84 GLN A CA 1
ATOM 644 C C . GLN A 1 84 ? 1.483 6.044 3.229 1.00 69.94 84 GLN A C 1
ATOM 646 O O . GLN A 1 84 ? 1.252 7.207 2.904 1.00 69.94 84 GLN A O 1
ATOM 651 N N . VAL A 1 85 ? 0.892 5.482 4.288 1.00 68.50 85 VAL A N 1
ATOM 652 C CA . VAL A 1 85 ? 0.003 6.238 5.184 1.00 68.50 85 VAL A CA 1
ATOM 653 C C . VAL A 1 85 ? 0.797 7.254 6.009 1.00 68.50 85 VAL A C 1
ATOM 655 O O . VAL A 1 85 ? 0.343 8.387 6.176 1.00 68.50 85 VAL A O 1
ATOM 658 N N . ASN A 1 86 ? 1.993 6.886 6.476 1.00 68.81 86 ASN A N 1
ATOM 659 C CA . ASN A 1 86 ? 2.872 7.798 7.206 1.00 68.81 86 ASN A CA 1
ATOM 660 C C . ASN A 1 86 ? 3.299 8.996 6.351 1.00 68.81 86 ASN A C 1
ATOM 662 O O . ASN A 1 86 ? 3.358 10.106 6.874 1.00 68.81 86 ASN A O 1
ATOM 666 N N . ASP A 1 87 ? 3.534 8.810 5.051 1.00 72.62 87 ASP A N 1
ATOM 667 C CA . ASP A 1 87 ? 3.887 9.914 4.150 1.00 72.62 87 ASP A CA 1
ATOM 668 C C . ASP A 1 87 ? 2.782 10.978 4.108 1.00 72.62 87 ASP A C 1
ATOM 670 O O . ASP A 1 87 ? 3.056 12.165 4.256 1.00 72.62 87 ASP A O 1
ATOM 674 N N . LEU A 1 88 ? 1.513 10.570 4.021 1.00 74.50 88 LEU A N 1
ATOM 675 C CA . LEU A 1 88 ? 0.394 11.515 4.009 1.00 74.50 88 LEU A CA 1
ATOM 676 C C . LEU A 1 88 ? 0.184 12.214 5.365 1.00 74.50 88 LEU A C 1
ATOM 678 O O . LEU A 1 88 ? -0.252 13.365 5.401 1.00 74.50 88 LEU A O 1
ATOM 682 N N . ILE A 1 89 ? 0.526 11.555 6.477 1.00 77.19 89 ILE A N 1
ATOM 683 C CA . ILE A 1 89 ? 0.519 12.175 7.812 1.00 77.19 89 ILE A CA 1
ATOM 684 C C . ILE A 1 89 ? 1.642 13.208 7.941 1.00 77.19 89 ILE A C 1
ATOM 686 O O . ILE A 1 89 ? 1.415 14.282 8.497 1.00 77.19 89 ILE A O 1
ATOM 690 N N . ASN A 1 90 ? 2.828 12.921 7.404 1.00 79.75 90 ASN A N 1
ATOM 691 C CA . ASN A 1 90 ? 4.011 13.783 7.485 1.00 79.75 90 ASN A CA 1
ATOM 692 C C . ASN A 1 90 ? 3.966 15.011 6.561 1.00 79.75 90 ASN A C 1
ATOM 694 O O . ASN A 1 90 ? 4.830 15.882 6.655 1.00 79.75 90 ASN A O 1
ATOM 698 N N . GLY A 1 91 ? 2.921 15.127 5.746 1.00 84.19 91 GLY A N 1
ATOM 699 C CA . GLY A 1 91 ? 2.699 16.238 4.833 1.00 84.19 91 GLY A CA 1
ATOM 700 C C . GLY A 1 91 ? 2.802 15.787 3.385 1.00 84.19 91 GLY A C 1
ATOM 701 O O . GLY A 1 91 ? 3.486 14.828 3.042 1.00 84.19 91 GLY A O 1
ATOM 702 N N . TRP A 1 92 ? 2.096 16.486 2.508 1.00 85.44 92 TRP A N 1
ATOM 703 C CA . TRP A 1 92 ? 2.030 16.125 1.100 1.00 85.44 92 TRP A CA 1
ATOM 704 C C . TRP A 1 92 ? 1.998 17.366 0.225 1.00 85.44 92 TRP A C 1
ATOM 706 O O . TRP A 1 92 ? 1.513 18.429 0.623 1.00 85.44 92 TRP A O 1
ATOM 716 N N . LEU A 1 93 ? 2.504 17.216 -0.995 1.00 90.19 93 LEU A N 1
ATOM 717 C CA . LEU A 1 93 ? 2.499 18.264 -1.993 1.00 90.19 93 LEU A CA 1
ATOM 718 C C . LEU A 1 93 ? 1.955 17.755 -3.329 1.00 90.19 93 LEU A C 1
ATOM 720 O O . LEU A 1 93 ? 2.289 16.664 -3.788 1.00 90.19 93 LEU A O 1
ATOM 724 N N . VAL A 1 94 ? 1.122 18.576 -3.962 1.00 90.56 94 VAL A N 1
ATOM 725 C CA . VAL A 1 94 ? 0.727 18.401 -5.361 1.00 90.56 94 VAL A CA 1
ATOM 726 C C . VAL A 1 94 ? 1.736 19.160 -6.193 1.00 90.56 94 VAL A C 1
ATOM 728 O O . VAL A 1 94 ? 1.914 20.355 -5.965 1.00 90.56 94 VAL A O 1
ATOM 731 N N . TYR A 1 95 ? 2.336 18.513 -7.183 1.00 93.75 95 TYR A N 1
ATOM 732 C CA . TYR A 1 95 ? 3.146 19.188 -8.187 1.00 93.75 95 TYR A CA 1
ATOM 733 C C . TYR A 1 95 ? 2.816 18.663 -9.580 1.00 93.75 95 TYR A C 1
ATOM 735 O O . TYR A 1 95 ? 2.292 17.558 -9.729 1.00 93.75 95 TYR A O 1
ATOM 743 N N . TYR A 1 96 ? 3.118 19.466 -10.592 1.00 92.12 96 TYR A N 1
ATOM 744 C CA . TYR A 1 96 ? 3.207 19.001 -11.970 1.00 92.12 96 TYR A CA 1
ATOM 745 C C . TYR A 1 96 ? 4.645 19.152 -12.457 1.00 92.12 96 TYR A C 1
ATOM 747 O O . TYR A 1 96 ? 5.423 19.923 -11.892 1.00 92.12 96 TYR A O 1
ATOM 755 N N . VAL A 1 97 ? 5.001 18.380 -13.479 1.00 95.12 97 VAL A N 1
ATOM 756 C CA . VAL A 1 97 ? 6.298 18.497 -14.144 1.00 95.12 97 VAL A CA 1
ATOM 757 C C . VAL A 1 97 ? 6.117 19.424 -15.333 1.00 95.12 97 VAL A C 1
ATOM 759 O O . VAL A 1 97 ? 5.299 19.150 -16.214 1.00 95.12 97 VAL A O 1
ATOM 762 N N . ASP A 1 98 ? 6.864 20.520 -15.349 1.00 95.06 98 ASP A N 1
ATOM 763 C CA . ASP A 1 98 ? 6.875 21.440 -16.477 1.00 95.06 98 ASP A CA 1
ATOM 764 C C . ASP A 1 98 ? 7.428 20.734 -17.725 1.00 95.06 98 ASP A C 1
ATOM 766 O O . ASP A 1 98 ? 8.550 20.222 -17.695 1.00 95.06 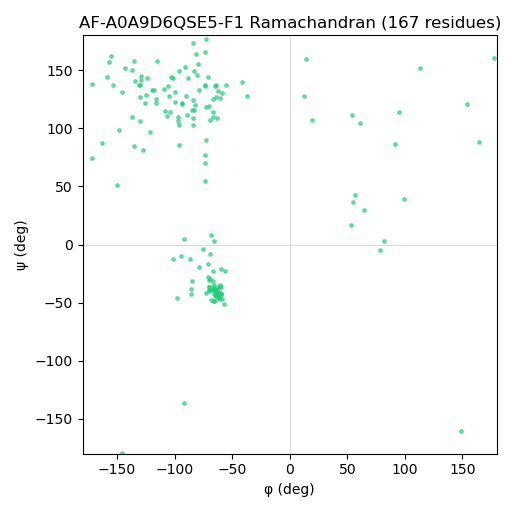98 ASP A O 1
ATOM 770 N N . PRO A 1 99 ? 6.715 20.745 -18.864 1.00 92.31 99 PRO A N 1
ATOM 771 C CA . PRO A 1 99 ? 7.162 20.043 -20.068 1.00 92.31 99 PRO A CA 1
ATOM 772 C C . PRO A 1 99 ? 8.367 20.706 -20.752 1.00 92.31 99 PRO A C 1
ATOM 774 O O . PRO A 1 99 ? 9.009 20.076 -21.587 1.00 92.31 99 PRO A O 1
ATOM 777 N N . ILE A 1 100 ? 8.668 21.971 -20.429 1.00 95.69 100 ILE A N 1
ATOM 778 C CA . ILE A 1 100 ? 9.763 22.736 -21.048 1.00 95.69 100 ILE A CA 1
ATOM 779 C C . ILE A 1 100 ? 11.019 22.717 -20.179 1.00 95.69 100 ILE A C 1
ATOM 781 O O . ILE A 1 100 ? 12.117 22.494 -20.678 1.00 95.69 100 ILE A O 1
ATOM 785 N N . THR A 1 101 ? 10.868 22.955 -18.878 1.00 95.19 101 THR A N 1
ATOM 786 C CA . THR A 1 101 ? 11.997 23.060 -17.942 1.00 95.19 101 THR A CA 1
ATOM 787 C C . THR A 1 101 ? 12.304 21.738 -17.239 1.00 95.19 101 THR A C 1
ATOM 789 O O . THR A 1 101 ? 13.325 21.649 -16.562 1.00 95.19 101 THR A O 1
ATOM 792 N N . ALA A 1 102 ? 11.431 20.727 -17.371 1.00 92.88 102 ALA A N 1
ATOM 793 C CA . ALA A 1 102 ? 11.463 19.471 -16.615 1.00 92.88 102 ALA A CA 1
ATOM 794 C C . ALA A 1 102 ? 11.499 19.666 -15.084 1.00 92.88 102 ALA A C 1
ATOM 796 O O . ALA A 1 102 ? 11.840 18.744 -14.342 1.00 92.88 102 ALA A O 1
ATOM 797 N N . ALA A 1 103 ? 11.155 20.865 -14.604 1.00 93.31 103 ALA A N 1
ATOM 798 C CA . ALA A 1 103 ? 11.136 21.197 -13.191 1.00 93.31 103 ALA A CA 1
ATOM 799 C C . ALA A 1 103 ? 9.819 20.749 -12.544 1.00 93.31 103 ALA A C 1
ATOM 801 O O . ALA A 1 103 ? 8.760 20.753 -13.171 1.00 93.31 103 ALA A O 1
ATOM 802 N N . ASN A 1 104 ? 9.881 20.407 -11.258 1.00 92.62 104 ASN A N 1
ATOM 803 C CA . ASN A 1 104 ? 8.692 20.138 -10.458 1.00 92.62 104 ASN A CA 1
ATOM 804 C C . ASN A 1 104 ? 8.119 21.464 -9.948 1.00 92.62 104 ASN A C 1
ATOM 806 O O . ASN A 1 104 ? 8.755 22.144 -9.141 1.00 92.62 104 ASN A O 1
ATOM 810 N N . VAL A 1 105 ? 6.908 21.809 -10.377 1.00 93.94 105 VAL A N 1
ATOM 811 C CA . VAL A 1 105 ? 6.195 23.004 -9.918 1.00 93.94 105 VAL A CA 1
ATOM 812 C C . VAL A 1 105 ? 5.108 22.607 -8.934 1.00 93.94 105 VAL A C 1
ATOM 814 O O . VAL A 1 105 ? 4.126 21.951 -9.287 1.00 93.94 105 VAL A O 1
ATOM 817 N N . THR A 1 106 ? 5.274 23.023 -7.681 1.00 91.00 106 THR A N 1
ATOM 818 C CA . THR A 1 106 ? 4.328 22.738 -6.600 1.00 91.00 106 THR A CA 1
ATOM 819 C C . THR A 1 106 ? 3.056 23.569 -6.754 1.00 91.00 106 THR A C 1
ATOM 821 O O . THR A 1 106 ? 3.079 24.792 -6.671 1.00 91.00 106 THR A O 1
ATOM 824 N N . LEU A 1 107 ? 1.923 22.894 -6.923 1.00 91.31 107 LEU A N 1
ATOM 825 C CA . LEU A 1 107 ? 0.582 23.480 -6.963 1.00 91.31 107 LEU A CA 1
ATOM 826 C C . LEU A 1 107 ? -0.012 23.655 -5.566 1.00 91.31 107 LEU A C 1
ATOM 828 O O . LEU A 1 107 ? -0.814 24.559 -5.333 1.00 91.31 107 LEU A O 1
ATOM 832 N N . LYS A 1 108 ? 0.338 22.766 -4.633 1.00 90.19 108 LYS A N 1
ATOM 833 C CA . LYS A 1 108 ? -0.166 22.817 -3.261 1.00 90.19 108 LYS A CA 1
ATOM 834 C C . LYS A 1 108 ? 0.815 22.161 -2.311 1.00 90.19 108 LYS A C 1
ATOM 836 O O . LYS A 1 108 ? 1.313 21.086 -2.615 1.00 90.19 108 LYS A O 1
ATOM 841 N N . LEU A 1 109 ? 1.030 22.781 -1.158 1.00 89.94 109 LEU A N 1
ATOM 842 C CA . LEU A 1 109 ? 1.800 22.2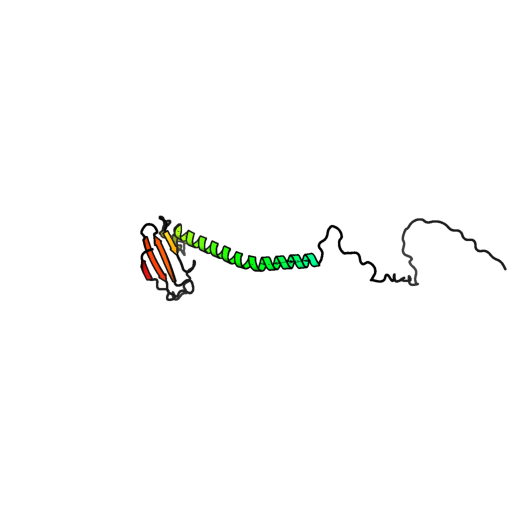26 -0.052 1.00 89.94 109 LEU A CA 1
ATOM 843 C C . LEU A 1 109 ? 0.879 22.090 1.158 1.00 89.94 109 LEU A C 1
ATOM 845 O O . LEU A 1 109 ? 0.165 23.032 1.503 1.00 89.94 109 LEU A O 1
ATOM 849 N N . HIS A 1 110 ? 0.927 20.937 1.810 1.00 85.69 110 HIS A N 1
ATOM 850 C CA . HIS A 1 110 ? 0.360 20.727 3.134 1.00 85.69 110 HIS A CA 1
ATOM 851 C C . HIS A 1 110 ? 1.441 20.185 4.058 1.00 85.69 110 HIS A C 1
ATOM 853 O O . HIS A 1 110 ? 2.121 19.217 3.722 1.00 85.69 110 HIS A O 1
ATOM 859 N N . GLY A 1 111 ? 1.598 20.830 5.214 1.00 83.19 111 GLY A N 1
ATOM 860 C CA . GLY A 1 111 ? 2.502 20.367 6.263 1.00 83.19 111 GLY A CA 1
ATOM 861 C C . GLY A 1 111 ? 1.971 19.128 6.984 1.00 83.19 111 GLY A C 1
ATOM 862 O O . GLY A 1 111 ? 0.859 18.666 6.727 1.00 83.19 111 GLY A O 1
ATOM 863 N N . GLN A 1 112 ? 2.776 18.610 7.909 1.00 83.00 112 GLN A N 1
ATOM 864 C CA . GLN A 1 112 ? 2.416 17.467 8.743 1.00 83.00 112 GLN A CA 1
ATOM 865 C C . GLN A 1 112 ? 1.097 17.697 9.497 1.00 83.00 112 GLN A C 1
ATOM 867 O O . GLN A 1 112 ? 0.860 18.756 10.087 1.00 83.00 112 GLN A O 1
ATOM 872 N N . LEU A 1 113 ? 0.255 16.667 9.523 1.00 78.00 113 LEU A N 1
ATOM 873 C CA . LEU A 1 113 ? -0.948 16.602 10.343 1.00 78.00 113 LEU A CA 1
ATOM 874 C C . LEU A 1 113 ? -0.540 16.496 11.822 1.00 78.00 113 LEU A C 1
ATOM 876 O O . LEU A 1 113 ? -0.085 15.452 12.281 1.00 78.00 113 LEU A O 1
ATOM 880 N N . THR A 1 114 ? -0.721 17.574 12.585 1.00 77.62 114 THR A N 1
ATOM 881 C CA . THR A 1 114 ? -0.447 17.613 14.034 1.00 77.62 114 THR A CA 1
ATOM 882 C C . THR A 1 114 ? -1.722 17.360 14.847 1.00 77.62 114 THR A C 1
ATOM 884 O O . THR A 1 114 ? -2.814 17.713 14.408 1.00 77.62 114 THR A O 1
ATOM 887 N N . GLY A 1 115 ? -1.607 16.754 16.038 1.00 75.75 115 GLY A N 1
ATOM 888 C CA . GLY A 1 115 ? -2.738 16.611 16.974 1.00 75.75 115 GLY A CA 1
ATOM 889 C C . GLY A 1 115 ? -3.469 15.258 16.993 1.00 75.75 115 GLY A C 1
ATOM 890 O O . GLY A 1 115 ? -4.683 15.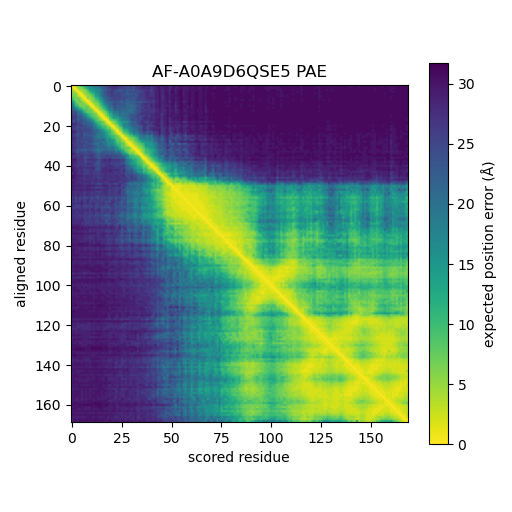239 17.160 1.00 75.75 115 GLY A O 1
ATOM 891 N N . ASN A 1 116 ? -2.753 14.130 16.888 1.00 80.62 116 ASN A N 1
ATOM 892 C CA . ASN A 1 116 ? -3.324 12.767 16.927 1.00 80.62 116 ASN A CA 1
ATOM 893 C C . ASN A 1 116 ? -4.408 12.526 15.860 1.00 80.62 116 ASN A C 1
ATOM 895 O O . ASN A 1 116 ? -5.446 11.915 16.124 1.00 80.62 116 ASN A O 1
ATOM 899 N N . ASN A 1 117 ? -4.165 13.004 14.642 1.00 85.31 117 ASN A N 1
ATOM 900 C CA . ASN A 1 117 ? -5.045 12.715 13.519 1.00 85.31 117 ASN A CA 1
ATOM 901 C C . ASN A 1 117 ? -4.848 11.267 13.059 1.00 85.31 117 ASN A C 1
ATOM 903 O O . ASN A 1 117 ? -3.719 10.791 12.960 1.00 85.31 117 ASN A O 1
ATOM 907 N N . THR A 1 118 ? -5.941 10.570 12.761 1.00 85.50 118 THR A N 1
ATOM 908 C CA . THR A 1 118 ? -5.911 9.208 12.209 1.00 85.50 118 THR A CA 1
ATOM 909 C C . THR A 1 118 ? -6.526 9.228 10.819 1.00 85.50 118 THR A C 1
ATOM 911 O O . THR A 1 118 ? -7.657 9.681 10.659 1.00 85.50 118 THR A O 1
ATOM 914 N N . LEU A 1 119 ? -5.798 8.740 9.815 1.00 86.00 119 LEU A N 1
ATOM 915 C CA . LEU A 1 119 ? -6.315 8.554 8.462 1.00 86.00 119 LEU A CA 1
ATOM 916 C C . LEU A 1 119 ? -6.569 7.067 8.208 1.00 86.00 119 LEU A C 1
ATOM 918 O O . LEU A 1 119 ? -5.680 6.238 8.389 1.00 86.00 119 LEU A O 1
ATOM 922 N N . THR A 1 120 ? -7.770 6.731 7.752 1.00 86.81 120 THR A N 1
ATOM 923 C CA . THR A 1 120 ? -8.142 5.376 7.334 1.00 86.81 120 THR A CA 1
ATOM 924 C C . THR A 1 120 ? -8.560 5.395 5.872 1.00 86.81 120 THR A C 1
ATOM 926 O O . THR A 1 120 ? -9.334 6.254 5.457 1.00 86.81 120 THR A O 1
ATOM 929 N N . ALA A 1 121 ? -8.045 4.449 5.092 1.00 88.00 121 ALA A N 1
ATOM 930 C CA . ALA A 1 121 ? -8.293 4.337 3.662 1.00 88.00 121 ALA A CA 1
ATOM 931 C C . ALA A 1 121 ? -8.549 2.871 3.271 1.00 88.00 121 ALA A C 1
ATOM 933 O O . ALA A 1 121 ? -7.983 1.974 3.899 1.00 88.00 121 ALA A O 1
ATOM 934 N N . PRO A 1 122 ? -9.353 2.611 2.223 1.00 86.88 122 PRO A N 1
ATOM 935 C CA . PRO A 1 122 ? -9.617 1.259 1.733 1.00 86.88 122 PRO A CA 1
ATOM 936 C C . PRO A 1 122 ? -8.389 0.634 1.058 1.00 86.88 122 PRO A C 1
ATOM 938 O O . PRO A 1 122 ? -8.217 -0.581 1.089 1.00 86.88 122 PRO A O 1
ATOM 941 N N . ALA A 1 123 ? -7.529 1.454 0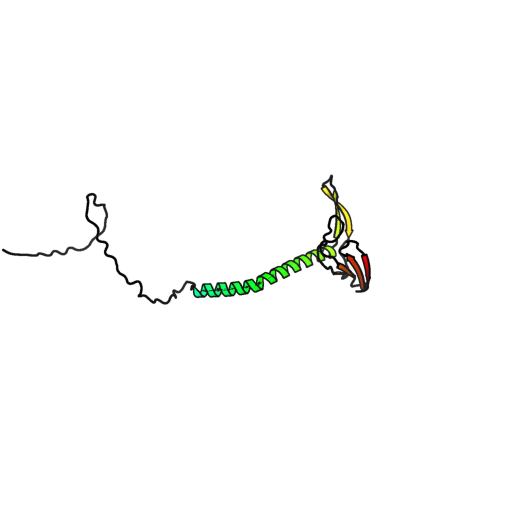.449 1.00 86.38 123 ALA A N 1
ATOM 942 C CA . ALA A 1 123 ? -6.255 1.030 -0.116 1.00 86.38 123 ALA A CA 1
ATOM 943 C C . ALA A 1 123 ? -5.263 2.212 -0.167 1.00 86.38 123 ALA A C 1
ATOM 945 O O . ALA A 1 123 ? -5.685 3.368 -0.096 1.00 86.38 123 ALA A O 1
ATOM 946 N N . PRO A 1 124 ? -3.954 1.941 -0.317 1.00 79.94 124 PRO A N 1
ATOM 947 C CA . PRO A 1 124 ? -2.908 2.968 -0.318 1.00 79.94 124 PRO A CA 1
ATOM 948 C C . PRO A 1 124 ? -2.790 3.724 -1.652 1.00 79.94 124 PRO A C 1
ATOM 950 O O . PRO A 1 124 ? -2.209 4.801 -1.701 1.00 79.94 124 PRO A O 1
ATOM 953 N N . VAL A 1 125 ? -3.311 3.150 -2.742 1.00 83.00 125 VAL A N 1
ATOM 954 C CA . VAL A 1 125 ? -3.176 3.667 -4.107 1.00 83.00 125 VAL A CA 1
ATOM 955 C C . VAL A 1 125 ? -4.551 3.718 -4.751 1.00 83.00 125 VAL A C 1
ATOM 957 O O . VAL A 1 125 ? -5.246 2.707 -4.816 1.00 83.00 125 VAL A O 1
ATOM 960 N N . LEU A 1 126 ? -4.906 4.891 -5.267 1.00 87.06 126 LEU A N 1
ATOM 961 C CA . LEU A 1 126 ? -6.085 5.122 -6.095 1.00 87.06 126 LEU A CA 1
ATOM 962 C C . LEU A 1 126 ? -5.663 5.156 -7.563 1.00 87.06 126 LEU A C 1
ATOM 964 O O . LEU A 1 126 ? -4.718 5.858 -7.922 1.00 87.06 126 LEU A O 1
ATOM 968 N N . THR A 1 127 ? -6.361 4.417 -8.423 1.00 89.81 127 THR A N 1
ATOM 969 C CA . THR A 1 127 ? -6.072 4.397 -9.864 1.00 89.81 127 THR A CA 1
ATOM 970 C C . THR A 1 127 ? -7.329 4.721 -10.648 1.00 89.81 127 THR A C 1
ATOM 972 O O . THR A 1 127 ? -8.336 4.024 -10.534 1.00 89.81 127 THR A O 1
ATOM 975 N N . PHE A 1 128 ? -7.255 5.777 -11.452 1.00 92.94 128 PHE A N 1
ATOM 976 C CA . PHE A 1 128 ? -8.319 6.194 -12.354 1.00 92.94 128 PHE A CA 1
ATOM 977 C C . PHE A 1 128 ? -7.965 5.794 -13.785 1.00 92.94 128 PHE A C 1
ATOM 979 O O . PHE A 1 128 ? -6.802 5.856 -14.189 1.00 92.94 128 PHE A O 1
ATOM 986 N N . ASN A 1 129 ? -8.965 5.405 -14.569 1.00 93.56 129 ASN A N 1
ATOM 987 C CA . ASN A 1 129 ? -8.808 5.246 -16.008 1.00 93.56 129 ASN A CA 1
ATOM 988 C C . ASN A 1 129 ? -8.992 6.592 -16.739 1.00 93.56 129 ASN A C 1
ATOM 990 O O . ASN A 1 129 ? -9.395 7.598 -16.156 1.00 93.56 129 ASN A O 1
ATOM 994 N N . LYS A 1 130 ? -8.737 6.604 -18.053 1.00 91.56 130 LYS A N 1
ATOM 995 C CA . LYS A 1 130 ? -8.875 7.803 -18.902 1.00 91.56 130 LYS A CA 1
ATOM 996 C C . LYS A 1 130 ? -10.287 8.405 -18.945 1.00 91.56 130 LYS A C 1
ATOM 998 O O . LYS A 1 130 ? -10.433 9.559 -19.324 1.00 91.56 130 LYS A O 1
ATOM 1003 N N . SER A 1 131 ? -11.318 7.631 -18.607 1.00 93.25 131 SER A N 1
ATOM 1004 C CA . SER A 1 131 ? -12.706 8.097 -18.530 1.00 93.25 131 SER A CA 1
ATOM 1005 C C . SER A 1 131 ? -13.095 8.579 -17.128 1.00 93.25 131 SER A C 1
ATOM 1007 O O . SER A 1 131 ? -14.249 8.935 -16.912 1.00 93.25 131 SER A O 1
ATOM 1009 N N . GLY A 1 132 ? -12.145 8.619 -16.188 1.00 90.44 132 GLY A N 1
ATOM 1010 C CA . GLY A 1 132 ? -12.349 9.115 -14.831 1.00 90.44 132 GLY A CA 1
ATOM 1011 C C . GLY A 1 132 ? -12.969 8.102 -13.871 1.00 90.44 132 GLY A C 1
ATOM 1012 O O . GLY A 1 132 ? -13.187 8.448 -12.719 1.00 90.44 132 GLY A O 1
ATOM 1013 N N . PHE A 1 133 ? -13.221 6.858 -14.291 1.00 93.81 133 PHE A N 1
ATOM 1014 C CA . PHE A 1 133 ? -13.691 5.795 -13.397 1.00 93.81 133 PHE A CA 1
ATOM 1015 C C . PHE A 1 133 ? -12.521 5.186 -12.621 1.00 93.81 133 PHE A C 1
ATOM 1017 O O . PHE A 1 133 ? -11.412 5.048 -13.144 1.00 93.81 133 PHE A O 1
ATOM 1024 N N . LEU A 1 134 ? -12.776 4.776 -11.382 1.00 92.38 134 LEU A N 1
ATOM 1025 C CA . LEU A 1 134 ? -11.790 4.093 -10.546 1.00 92.38 134 LEU A CA 1
ATOM 1026 C C . LEU A 1 134 ? -11.673 2.621 -10.937 1.00 92.38 134 LEU A C 1
ATOM 1028 O O . LEU A 1 134 ? -12.672 1.912 -11.047 1.00 92.38 134 LEU A O 1
ATOM 1032 N N . THR A 1 135 ? -10.438 2.154 -11.086 1.00 90.56 135 THR A N 1
ATOM 1033 C CA . THR A 1 135 ? -10.112 0.748 -11.366 1.00 90.56 135 THR A CA 1
ATOM 1034 C C . THR A 1 135 ? -9.643 -0.010 -10.125 1.00 90.56 135 THR A C 1
ATOM 1036 O O . THR A 1 135 ? -9.543 -1.231 -10.161 1.00 90.56 135 THR A O 1
ATOM 1039 N N . SER A 1 136 ? -9.340 0.694 -9.031 1.00 87.50 136 SER A N 1
ATOM 1040 C CA . SER A 1 136 ? -8.952 0.121 -7.738 1.00 87.50 136 SER A CA 1
ATOM 1041 C C . SER A 1 136 ? -9.227 1.118 -6.607 1.00 87.50 136 SER A C 1
ATOM 1043 O O . SER A 1 136 ? -9.266 2.323 -6.852 1.00 87.50 136 SER A O 1
ATOM 1045 N N . ALA A 1 137 ? -9.383 0.612 -5.380 1.00 84.75 137 ALA A N 1
ATOM 1046 C CA . ALA A 1 137 ? -9.468 1.395 -4.140 1.00 84.75 137 ALA A CA 1
ATOM 1047 C C . ALA A 1 137 ? -10.681 2.337 -3.989 1.00 84.75 137 ALA A C 1
ATOM 1049 O O . ALA A 1 137 ? -10.601 3.344 -3.287 1.00 84.75 137 ALA A O 1
ATOM 1050 N N . ALA A 1 138 ? -11.824 1.999 -4.595 1.00 90.62 138 ALA A N 1
ATOM 1051 C CA . ALA A 1 138 ? -13.081 2.697 -4.319 1.00 90.62 138 ALA A CA 1
ATOM 1052 C C . ALA A 1 138 ? -13.514 2.496 -2.853 1.00 90.62 138 ALA A C 1
ATOM 1054 O O . ALA A 1 138 ? -13.444 1.384 -2.326 1.00 90.62 138 ALA A O 1
ATOM 1055 N N . GLY A 1 139 ? -13.974 3.564 -2.201 1.00 91.88 139 GLY A N 1
ATOM 1056 C CA . GLY A 1 139 ? -14.410 3.534 -0.805 1.00 91.88 139 GLY A CA 1
ATOM 1057 C C . GLY A 1 139 ? -14.180 4.849 -0.062 1.00 91.88 139 GLY A C 1
ATOM 1058 O O . GLY A 1 139 ? -14.019 5.909 -0.668 1.00 91.88 139 GLY A O 1
ATOM 1059 N N . ASN A 1 140 ? -14.178 4.763 1.269 1.00 92.44 140 ASN A N 1
ATOM 1060 C CA . ASN A 1 140 ? -14.153 5.915 2.168 1.00 92.44 140 ASN A CA 1
ATOM 1061 C C . ASN A 1 140 ? -12.749 6.202 2.699 1.00 92.44 140 ASN A C 1
ATOM 1063 O O . ASN A 1 140 ? -12.156 5.372 3.386 1.00 92.44 140 ASN A O 1
ATOM 1067 N N . PHE A 1 141 ? -12.267 7.414 2.450 1.00 90.56 141 PHE A N 1
ATOM 1068 C CA . PHE A 1 141 ? -11.062 7.966 3.055 1.00 90.56 141 PHE A CA 1
ATOM 1069 C C . PHE A 1 141 ? -11.481 8.827 4.239 1.00 90.56 141 PHE A C 1
ATOM 1071 O O . PHE A 1 141 ? -12.034 9.913 4.068 1.00 90.56 141 PHE A O 1
ATOM 1078 N N . THR A 1 142 ? -11.253 8.323 5.442 1.00 91.00 142 THR A N 1
ATOM 1079 C CA . THR A 1 142 ? -11.713 8.940 6.682 1.00 91.00 142 THR A CA 1
ATOM 1080 C C . THR A 1 142 ? -10.531 9.562 7.397 1.00 91.00 142 THR A C 1
ATOM 1082 O O . THR A 1 142 ? -9.672 8.849 7.911 1.00 91.00 142 THR A O 1
ATOM 1085 N N . LEU A 1 143 ? -10.493 10.889 7.450 1.00 90.81 143 LEU A N 1
ATOM 1086 C CA . LEU A 1 143 ? -9.590 11.626 8.323 1.00 90.81 143 LEU A CA 1
ATOM 1087 C C . LEU A 1 143 ? -10.331 11.929 9.624 1.00 90.81 143 LEU A C 1
ATOM 1089 O O . LEU A 1 143 ? -11.388 12.557 9.606 1.00 90.81 143 LEU A O 1
ATOM 1093 N N . CYS A 1 144 ? -9.793 11.479 10.746 1.00 91.00 144 CYS A N 1
ATOM 1094 C CA . CYS A 1 144 ? -10.282 11.788 12.079 1.00 91.00 144 CYS A CA 1
ATOM 1095 C C . CYS A 1 144 ? -9.306 12.722 12.791 1.00 91.00 144 CYS A C 1
ATOM 1097 O O . CYS A 1 144 ? -8.107 12.450 12.806 1.00 91.00 144 CYS A O 1
ATOM 1099 N N . ASP A 1 145 ? -9.833 13.771 13.418 1.00 90.31 145 ASP A N 1
ATOM 1100 C CA . ASP A 1 145 ? -9.112 14.610 14.368 1.00 90.31 145 ASP A CA 1
ATOM 1101 C C . ASP A 1 145 ? -9.417 14.153 15.799 1.00 90.31 145 ASP A C 1
ATOM 1103 O O . ASP A 1 145 ? -10.528 14.324 16.317 1.00 90.31 145 ASP A O 1
ATOM 1107 N N . GLY A 1 146 ? -8.410 13.558 16.445 1.00 87.06 146 GLY A N 1
ATOM 1108 C CA . GLY A 1 146 ? -8.536 13.005 17.790 1.00 87.06 146 GLY A CA 1
ATOM 1109 C C . GLY A 1 146 ? -8.767 14.059 18.878 1.00 87.06 146 GLY A C 1
ATOM 1110 O O . GLY A 1 146 ? -9.333 13.719 19.926 1.00 87.06 146 GLY A O 1
ATOM 1111 N N . LYS A 1 147 ? -8.371 15.315 18.629 1.00 86.56 147 LYS A N 1
ATOM 1112 C CA . LYS A 1 147 ? -8.511 16.451 19.549 1.00 86.56 147 LYS A CA 1
ATOM 1113 C C . LYS A 1 147 ? -9.882 17.110 19.421 1.00 86.56 147 LYS A C 1
ATOM 1115 O O . LYS A 1 147 ? -10.492 17.430 20.438 1.00 86.56 147 LYS A O 1
ATOM 1120 N N . LEU A 1 148 ? -10.367 17.301 18.195 1.00 88.31 148 LEU A N 1
ATOM 1121 C CA . LEU A 1 148 ? -11.654 17.951 17.925 1.00 88.31 148 LEU A CA 1
ATOM 1122 C C . LEU A 1 148 ? -12.846 16.985 17.945 1.00 88.31 148 LEU A C 1
ATOM 1124 O O . LEU A 1 148 ? -13.985 17.452 17.963 1.00 88.31 148 LEU A O 1
ATOM 1128 N N . LYS A 1 149 ? -12.613 15.662 17.943 1.00 90.06 149 LYS A N 1
ATOM 1129 C CA . LYS A 1 149 ? -13.671 14.633 17.821 1.00 90.06 149 LYS A CA 1
ATOM 1130 C C . LYS A 1 149 ? -14.530 14.839 16.572 1.00 90.06 149 LYS A C 1
ATOM 1132 O O . LYS A 1 149 ? -15.750 14.657 16.564 1.00 90.06 149 LYS A O 1
ATOM 1137 N N . LYS A 1 150 ? -13.877 15.281 15.497 1.00 91.94 150 LYS A N 1
ATOM 1138 C CA . LYS A 1 150 ? -14.485 15.546 14.192 1.00 91.94 150 LYS A CA 1
ATOM 1139 C C . LYS A 1 150 ? -13.766 14.744 13.129 1.00 91.94 150 LYS A C 1
ATOM 1141 O O . LYS A 1 150 ? -12.551 14.583 13.166 1.00 91.94 150 LYS A O 1
ATOM 1146 N N . SER A 1 151 ? -14.533 14.271 12.163 1.00 92.75 151 SER A N 1
ATOM 1147 C CA . SER A 1 151 ? -14.048 13.491 11.045 1.00 92.75 151 SER A CA 1
ATOM 1148 C C . SER A 1 151 ? -14.548 14.058 9.726 1.00 92.75 151 SER A C 1
ATOM 1150 O O . SER A 1 151 ? -15.668 14.559 9.622 1.00 92.75 151 SER A O 1
ATOM 1152 N N . ARG A 1 152 ? -13.701 13.954 8.706 1.00 93.06 152 ARG A N 1
ATOM 1153 C CA . ARG A 1 152 ? -14.040 14.207 7.311 1.00 93.06 152 ARG A CA 1
ATOM 1154 C C . ARG A 1 152 ? -13.878 12.916 6.533 1.00 93.06 152 ARG A C 1
ATOM 1156 O O . ARG A 1 152 ? -12.797 12.332 6.507 1.00 93.06 152 ARG A O 1
ATOM 1163 N N . ILE A 1 153 ? -14.963 12.493 5.905 1.00 93.25 153 ILE A N 1
ATOM 1164 C CA . ILE A 1 153 ? -15.048 11.284 5.103 1.00 93.25 153 ILE A CA 1
ATOM 1165 C C . ILE A 1 153 ? -15.146 11.710 3.646 1.00 93.25 153 ILE A C 1
ATOM 1167 O O . ILE A 1 153 ? -16.117 12.338 3.226 1.00 93.25 153 ILE A O 1
ATOM 1171 N N . LEU A 1 154 ? -14.125 11.366 2.877 1.00 93.56 154 LEU A N 1
ATOM 1172 C CA . LEU A 1 154 ? -14.111 11.501 1.433 1.00 93.56 154 LEU A CA 1
ATOM 1173 C C . LEU A 1 154 ? -14.504 10.151 0.829 1.00 93.56 154 LEU A C 1
ATOM 1175 O O . LEU A 1 154 ? -13.705 9.217 0.801 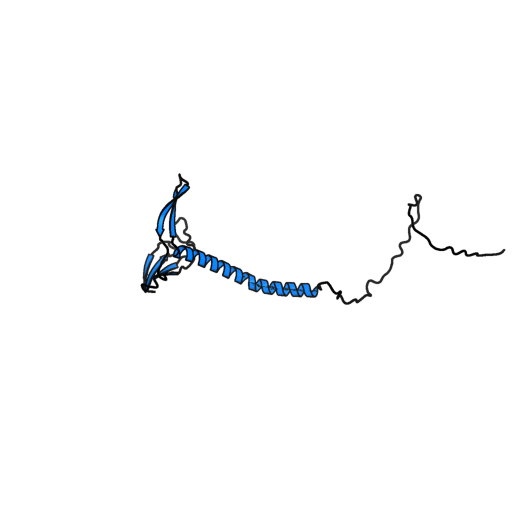1.00 93.56 154 LEU A O 1
ATOM 1179 N N . ASN A 1 155 ? -15.744 10.042 0.364 1.00 93.38 155 ASN A N 1
ATOM 1180 C CA . ASN A 1 155 ? -16.217 8.873 -0.367 1.00 93.38 155 ASN A CA 1
ATOM 1181 C C . ASN A 1 155 ? -15.836 9.012 -1.841 1.00 93.38 155 ASN A C 1
ATOM 1183 O O . ASN A 1 155 ? -16.216 9.993 -2.489 1.00 93.38 155 ASN A O 1
ATOM 1187 N N . ILE A 1 156 ? -15.124 8.021 -2.375 1.00 93.81 156 ILE A N 1
ATOM 1188 C CA . ILE A 1 156 ? -14.787 7.957 -3.796 1.00 93.81 156 ILE A CA 1
ATOM 1189 C C . ILE A 1 156 ? -15.351 6.651 -4.384 1.00 93.81 156 ILE A C 1
ATOM 1191 O O . ILE A 1 156 ? -14.740 5.588 -4.246 1.00 93.81 156 ILE A O 1
ATOM 1195 N N . PRO A 1 157 ? -16.539 6.700 -5.014 1.00 93.44 157 PRO A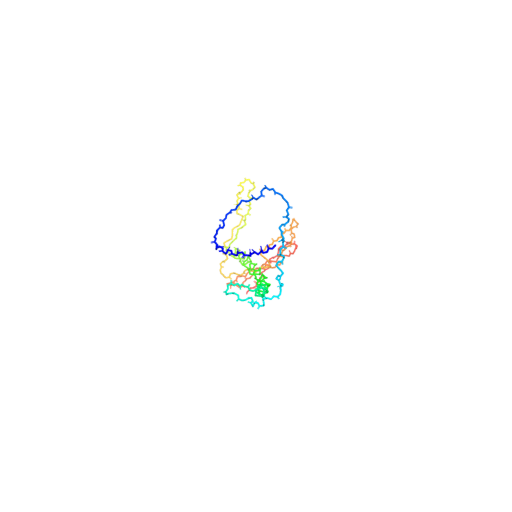 N 1
ATOM 1196 C CA . PRO A 1 157 ? -17.165 5.548 -5.655 1.00 93.44 157 PRO A CA 1
ATOM 1197 C C . PRO A 1 157 ? -16.460 5.187 -6.967 1.00 93.44 157 PRO A C 1
ATOM 1199 O O . PRO A 1 157 ? -15.767 6.010 -7.553 1.00 93.44 157 PRO A O 1
ATOM 1202 N N . VAL A 1 158 ? -16.723 3.991 -7.508 1.00 93.31 158 VAL A N 1
ATOM 1203 C CA . VAL A 1 158 ? -16.155 3.536 -8.798 1.00 93.31 158 VAL A CA 1
ATOM 1204 C C . VAL A 1 158 ? -16.440 4.474 -9.980 1.00 93.31 158 VAL A C 1
ATOM 1206 O O . VAL A 1 158 ? -15.689 4.493 -10.951 1.00 93.31 158 VAL A O 1
ATOM 1209 N N . THR A 1 159 ? -17.489 5.297 -9.884 1.00 93.25 159 THR A N 1
ATOM 1210 C CA . THR A 1 159 ? -17.829 6.347 -10.860 1.00 93.25 159 THR A CA 1
ATOM 1211 C C . THR A 1 159 ? -16.841 7.514 -10.872 1.00 93.25 159 THR A C 1
ATOM 1213 O O . THR A 1 159 ? -16.944 8.388 -11.725 1.00 93.25 159 THR A O 1
ATOM 1216 N N . GLY A 1 160 ? -15.905 7.549 -9.920 1.00 91.19 160 GLY A N 1
ATOM 1217 C CA . GLY A 1 160 ? -14.819 8.517 -9.844 1.00 91.19 160 GLY A CA 1
ATOM 1218 C C . GLY A 1 160 ? -15.200 9.886 -9.298 1.00 91.19 160 GLY A C 1
ATOM 1219 O O . GLY A 1 160 ? -14.320 10.717 -9.099 1.00 91.19 160 GLY A O 1
ATOM 1220 N N . ARG A 1 161 ? -16.485 10.138 -9.023 1.00 92.12 161 ARG A N 1
ATOM 1221 C CA . ARG A 1 161 ? -16.948 11.423 -8.491 1.00 92.12 161 ARG A CA 1
ATOM 1222 C C . ARG A 1 161 ? -16.796 11.466 -6.964 1.00 92.12 161 ARG A C 1
ATOM 1224 O O . ARG A 1 161 ? -17.582 10.804 -6.288 1.00 92.12 161 ARG A O 1
ATOM 1231 N N . PRO A 1 162 ? -15.859 12.254 -6.406 1.00 92.44 162 PRO A N 1
ATOM 1232 C CA . PRO A 1 162 ? -15.685 12.335 -4.963 1.00 92.44 162 PRO A CA 1
ATOM 1233 C C . PRO A 1 162 ? -16.849 13.078 -4.300 1.00 92.44 162 PRO A C 1
ATOM 1235 O O . PRO A 1 162 ? -17.364 14.063 -4.837 1.00 92.44 162 PRO A O 1
ATOM 1238 N N . ALA A 1 163 ? -17.225 12.635 -3.105 1.00 94.62 163 ALA A N 1
ATOM 1239 C CA . ALA A 1 163 ? -18.169 13.316 -2.229 1.00 94.62 163 ALA A CA 1
ATOM 1240 C C . ALA A 1 163 ? -17.569 13.461 -0.827 1.00 94.62 163 ALA A C 1
ATOM 1242 O O . ALA A 1 163 ? -16.901 12.552 -0.336 1.00 94.62 163 ALA A O 1
ATOM 1243 N N . LEU A 1 164 ? -17.812 14.605 -0.187 1.00 95.38 164 LEU A N 1
ATOM 1244 C CA . LEU A 1 164 ? -17.349 14.887 1.168 1.00 95.38 164 LEU A CA 1
ATOM 1245 C C . LEU A 1 164 ? -18.522 14.797 2.143 1.00 95.38 164 LEU A C 1
ATOM 1247 O O . LEU A 1 164 ? -19.606 15.317 1.881 1.00 95.38 164 LEU A O 1
ATOM 1251 N N . THR A 1 165 ? -18.295 14.163 3.282 1.00 95.75 165 THR A N 1
ATOM 1252 C CA . THR A 1 165 ? -19.233 14.119 4.403 1.00 95.75 165 THR A CA 1
ATOM 1253 C C . THR A 1 165 ? -18.467 14.381 5.689 1.00 95.75 165 THR A C 1
ATOM 1255 O O . THR A 1 165 ? -17.342 13.916 5.854 1.00 95.75 165 THR A O 1
ATOM 1258 N N . GLU A 1 166 ? -19.056 15.142 6.602 1.00 95.06 166 GLU A N 1
ATOM 1259 C CA . GLU A 1 166 ? -18.480 15.382 7.923 1.00 95.06 166 GLU A CA 1
ATOM 1260 C C . GLU A 1 166 ? -19.188 14.504 8.954 1.00 95.06 166 GLU A C 1
ATOM 1262 O O . GLU A 1 166 ? -20.392 14.267 8.862 1.00 95.06 166 GLU A O 1
ATOM 1267 N N . ASN A 1 167 ? -18.438 13.998 9.926 1.00 92.50 167 ASN A N 1
ATOM 1268 C CA . ASN A 1 167 ? -18.965 13.178 11.006 1.00 92.50 167 ASN A CA 1
ATOM 1269 C C . ASN A 1 167 ? -18.193 13.444 12.305 1.00 92.50 167 ASN A C 1
ATOM 1271 O O . ASN A 1 167 ? -17.272 14.261 12.350 1.00 92.50 167 ASN A O 1
ATOM 1275 N N . THR A 1 168 ? -18.554 12.758 13.378 1.00 90.75 168 THR A N 1
ATOM 1276 C CA . THR A 1 168 ? -17.706 12.627 14.564 1.00 90.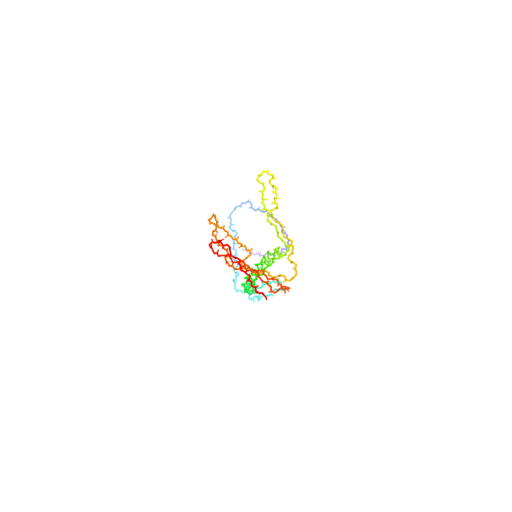75 168 THR A CA 1
ATOM 1277 C C . THR A 1 168 ? -16.826 11.389 14.460 1.00 90.75 168 THR A C 1
ATOM 1279 O O . THR A 1 168 ? -17.188 10.407 13.808 1.00 90.75 168 THR A O 1
ATOM 1282 N N . CYS A 1 169 ? -15.685 11.448 15.130 1.00 80.50 169 CYS A N 1
ATOM 1283 C CA . CYS A 1 169 ? -14.925 10.282 15.544 1.00 80.50 169 CYS A CA 1
ATOM 1284 C C . CYS A 1 169 ? -14.740 10.336 17.071 1.00 80.50 169 CYS A C 1
ATOM 1286 O O . CYS A 1 169 ? -14.374 9.297 17.642 1.00 80.50 169 CYS A O 1
#

Mean predicted aligned error: 17.79 Å

Solvent-accessible surface area (backbone atoms only — not comparable to full-atom values): 10832 Å² total; per-residue (Å²): 133,85,89,81,89,82,90,77,91,78,81,90,81,81,90,80,85,80,86,87,89,76,87,88,80,82,80,80,82,76,81,81,84,67,74,97,78,83,76,94,67,79,92,75,64,101,84,72,88,48,76,68,57,52,54,52,50,54,51,54,51,50,56,51,46,68,60,47,52,64,54,52,55,54,51,54,52,49,52,57,47,52,52,57,54,47,44,61,41,63,25,49,69,46,61,49,69,39,91,85,77,70,42,79,46,76,78,42,81,44,71,53,66,75,63,70,55,47,78,45,60,72,49,93,59,78,42,66,49,98,87,45,32,41,81,41,53,56,39,53,37,34,41,30,35,64,77,76,43,34,22,44,32,40,36,30,47,52,75,42,64,72,44,79,45,77,50,72,98

Radius of gyration: 43.2 Å; Cα contacts (8 Å, |Δi|>4): 173; chains: 1; bounding box: 88×116×51 Å

Nearest PDB structures (foldseek):
  2ffg-assembly1_B  TM=6.402E-01  e=1.826E+00  Bacillus subtilis
  8gym-assembly1_a  TM=6.883E-01  e=5.136E+00  Tetrahymena thermophila SB210
  6mf4-assembly1_A  TM=3.934E-01  e=7.717E-01  Saccharomyces cerevisiae S288C
  6mf6-assembly2_B  TM=4.095E-01  e=1.826E+00  Saccharomyces cerevisiae S288C
  5glt-assembly2_B  TM=4.809E-01  e=8.612E+00  Toxascaris leonina

pLDDT: mean 78.38, std 17.89, range [33.78, 97.31]

Sequence (169 aa):
MHSQKTKVVFSRHKVFPFVCLSLPFVCQSNPRNVPLVSSNKPFVGSWGFTLIEMIITITIAGILMAVAAPNMFTFVASNRLASQVNDLINGWLVYYVDPITAANVTLKLHGQLTGNNTLTAPAPVLTFNKSGFLTSAAGNFTLCDGKLKKSRILNIPVTGRPALTENTC

Secondary structure (DSSP, 8-state):
---------------------S-------------S------S--TT---HHHHHHHHHHHHHHHHHHHHHHHHHHHHHHHHHHHHHHHH-EEEEEE-TTT--EEEEEEE----SSEEEE-S-S--EE-TTS-EEE--EEEEEEETTTTEEEEEEE-TT---EEEEE--

Foldseek 3Di:
DDDDDDDDDDDDDDDDDDDDPDDDDDDDDPPPPDPPDDDPDPPCDPDDDDPVNVVVVVVVVVVCCVVVVVVVVVVVVVVVQVVLQVVVQQWDWDWDQDPPPRDTHTPDTDGHNDAPKDWDFQGSDWDADPQQFTPDRFAWTWIAHPVVQKIWIWGQHRNNDIDIDIDGD